Protein AF-A0A9E6RJ28-F1 (afdb_monomer_lite)

Structure (mmCIF, N/CA/C/O backbone):
data_AF-A0A9E6RJ28-F1
#
_entry.id   AF-A0A9E6RJ28-F1
#
loop_
_atom_site.group_PDB
_atom_site.id
_atom_site.type_symbol
_atom_site.label_atom_id
_atom_site.label_alt_id
_atom_site.label_comp_id
_atom_site.label_asym_id
_atom_site.label_entity_id
_atom_site.label_seq_id
_atom_site.pdbx_PDB_ins_code
_atom_site.Cartn_x
_atom_site.Cartn_y
_atom_site.Cartn_z
_atom_site.occupancy
_atom_site.B_iso_or_equiv
_atom_site.auth_seq_id
_atom_site.auth_comp_id
_atom_site.auth_asym_id
_atom_site.auth_atom_id
_atom_site.pdbx_PDB_model_num
ATOM 1 N N . MET A 1 1 ? 22.840 20.491 -5.263 1.00 59.34 1 MET A N 1
ATOM 2 C CA . MET A 1 1 ? 22.440 19.686 -6.442 1.00 59.34 1 MET A CA 1
ATOM 3 C C . MET A 1 1 ? 22.719 20.500 -7.696 1.00 59.34 1 MET A C 1
ATOM 5 O O . MET A 1 1 ? 22.495 21.701 -7.648 1.00 59.34 1 MET A O 1
ATOM 9 N N . SER A 1 2 ? 23.258 19.903 -8.763 1.00 87.44 2 SER A N 1
ATOM 10 C CA . SER A 1 2 ? 23.615 20.642 -9.985 1.00 87.44 2 SER A CA 1
ATOM 11 C C . SER A 1 2 ? 22.392 20.946 -10.858 1.00 87.44 2 SER A C 1
ATOM 13 O O . SER A 1 2 ? 21.382 20.243 -10.808 1.00 87.44 2 SER A O 1
ATOM 15 N N . GLU A 1 3 ? 22.504 21.971 -11.699 1.00 81.00 3 GLU A N 1
ATOM 16 C CA . GLU A 1 3 ? 21.497 22.344 -12.702 1.00 81.00 3 GLU A CA 1
ATOM 17 C C . GLU A 1 3 ? 21.195 21.194 -13.681 1.00 81.00 3 GLU A C 1
ATOM 19 O O . GLU A 1 3 ? 20.043 20.956 -14.052 1.00 81.00 3 GLU A O 1
ATOM 24 N N . ALA A 1 4 ? 22.213 20.388 -13.999 1.00 77.12 4 ALA A N 1
ATOM 25 C CA . ALA A 1 4 ? 22.068 19.165 -14.783 1.00 77.12 4 ALA A CA 1
ATOM 26 C C . ALA A 1 4 ? 21.183 18.113 -14.083 1.00 77.12 4 ALA A C 1
ATOM 28 O O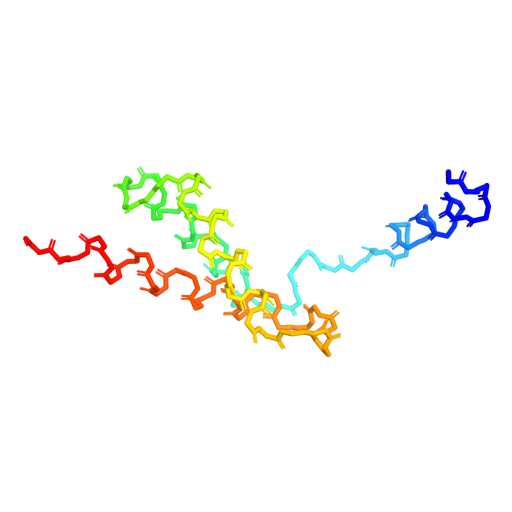 . ALA A 1 4 ? 20.373 17.457 -14.736 1.00 77.12 4 ALA A O 1
ATOM 29 N N . ALA A 1 5 ? 21.284 17.973 -12.755 1.00 74.75 5 ALA A N 1
ATOM 30 C CA . ALA A 1 5 ? 20.459 17.036 -11.989 1.00 74.75 5 ALA A CA 1
ATOM 31 C C . ALA A 1 5 ? 18.989 17.483 -11.912 1.00 74.75 5 ALA A C 1
ATOM 33 O O . ALA A 1 5 ? 18.089 16.656 -12.038 1.00 74.75 5 ALA A O 1
ATOM 34 N N . LEU A 1 6 ? 18.737 18.787 -11.763 1.00 78.00 6 LEU A N 1
ATOM 35 C CA . LEU A 1 6 ? 17.380 19.349 -11.763 1.00 78.00 6 LEU A CA 1
ATOM 36 C C . LEU A 1 6 ? 16.714 19.248 -13.139 1.00 78.00 6 LEU A C 1
ATOM 38 O O . LEU A 1 6 ? 15.529 18.931 -13.227 1.00 78.00 6 LEU A O 1
ATOM 42 N N . THR A 1 7 ? 17.485 19.467 -14.206 1.00 80.00 7 THR A N 1
ATOM 43 C CA . THR A 1 7 ? 17.019 19.283 -15.587 1.00 80.00 7 THR A CA 1
ATOM 44 C C . THR A 1 7 ? 16.651 17.823 -15.834 1.00 80.00 7 THR A C 1
ATOM 46 O O . THR A 1 7 ? 15.545 17.540 -16.280 1.00 80.00 7 THR A O 1
ATOM 49 N N . ARG A 1 8 ? 17.516 16.882 -15.428 1.00 74.56 8 ARG A N 1
ATOM 50 C CA . ARG A 1 8 ? 17.251 15.442 -15.550 1.00 74.56 8 ARG A CA 1
ATOM 51 C C . ARG A 1 8 ? 16.020 15.001 -14.756 1.00 74.56 8 ARG A C 1
ATOM 53 O O . ARG A 1 8 ? 15.226 14.223 -15.269 1.00 74.56 8 ARG A O 1
ATOM 60 N N . PHE A 1 9 ? 15.836 15.515 -13.540 1.00 70.25 9 PHE A N 1
ATOM 61 C CA . PHE A 1 9 ? 14.661 15.214 -12.717 1.00 70.25 9 PHE A CA 1
ATOM 62 C C . PHE A 1 9 ? 13.361 15.726 -13.356 1.00 70.25 9 PHE A C 1
ATOM 64 O O . PHE A 1 9 ? 12.373 14.999 -13.406 1.00 70.25 9 PHE A O 1
ATOM 71 N N . ARG A 1 10 ? 13.368 16.949 -13.904 1.00 74.88 10 ARG A N 1
ATOM 72 C CA . ARG A 1 10 ? 12.210 17.515 -14.617 1.00 74.88 10 ARG A CA 1
ATOM 73 C C . ARG A 1 10 ? 11.849 16.726 -15.872 1.00 74.88 10 ARG A C 1
ATOM 75 O O . ARG A 1 10 ? 10.670 16.467 -16.080 1.00 74.88 10 ARG A O 1
ATOM 82 N N . THR A 1 11 ? 12.836 16.319 -16.668 1.00 71.62 11 THR A N 1
ATOM 83 C CA . THR A 1 11 ? 12.606 15.490 -17.861 1.00 71.62 11 THR A CA 1
ATOM 84 C C . THR A 1 11 ? 11.997 14.137 -17.492 1.00 71.62 11 THR A C 1
ATOM 86 O O . THR A 1 11 ? 11.004 13.745 -18.088 1.00 71.62 11 THR A O 1
ATOM 89 N N . LEU A 1 12 ? 12.500 13.481 -16.439 1.00 67.56 12 LEU A N 1
ATOM 90 C CA . LEU A 1 12 ? 11.973 12.192 -15.972 1.00 67.56 12 LEU A CA 1
ATOM 91 C C . LEU A 1 12 ? 10.498 12.268 -15.532 1.00 67.56 12 LEU A C 1
ATOM 93 O O . LEU A 1 12 ? 9.744 11.314 -15.699 1.00 67.56 12 LEU A O 1
ATOM 97 N N . ILE 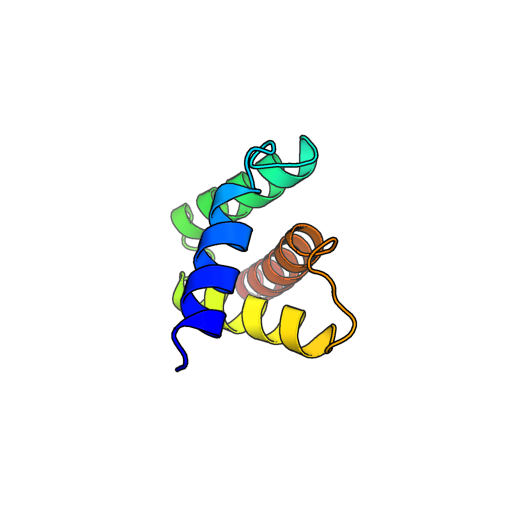A 1 13 ? 10.091 13.399 -14.942 1.00 65.50 13 ILE A N 1
ATOM 98 C CA . ILE A 1 13 ? 8.701 13.644 -14.534 1.00 65.50 13 ILE A CA 1
ATOM 99 C C . ILE A 1 13 ? 7.820 13.958 -15.746 1.00 65.50 13 ILE A C 1
ATOM 101 O O . ILE A 1 13 ? 6.690 13.484 -15.799 1.00 65.50 13 ILE A O 1
ATOM 105 N N . ALA A 1 14 ? 8.325 14.737 -16.706 1.00 65.44 14 ALA A N 1
ATOM 106 C CA . ALA A 1 14 ? 7.583 15.129 -17.902 1.00 65.44 14 ALA A CA 1
ATOM 107 C C . ALA A 1 14 ? 7.355 13.964 -18.883 1.00 65.44 14 ALA A C 1
ATOM 109 O O . ALA A 1 14 ? 6.354 13.950 -19.581 1.00 65.44 14 ALA A O 1
ATOM 110 N N . GLU A 1 15 ? 8.248 12.972 -18.922 1.00 60.19 15 GLU A N 1
ATOM 111 C CA . GLU A 1 15 ? 8.119 11.795 -19.798 1.00 60.19 15 GLU A CA 1
ATOM 112 C C . GLU A 1 15 ? 7.144 10.725 -19.261 1.00 60.19 15 GLU A C 1
ATOM 114 O O . GLU A 1 15 ? 6.845 9.754 -19.955 1.00 60.19 15 GLU A O 1
ATOM 119 N N . ARG A 1 16 ? 6.602 10.888 -18.045 1.00 62.94 16 ARG A N 1
ATOM 120 C CA . ARG A 1 16 ? 5.658 9.946 -17.412 1.00 62.94 16 ARG A CA 1
ATOM 121 C C . ARG A 1 16 ? 4.191 10.129 -17.851 1.00 62.94 16 ARG A C 1
ATOM 123 O O . ARG A 1 16 ? 3.291 9.863 -17.058 1.00 62.94 16 ARG A O 1
ATOM 130 N N . ASP A 1 17 ? 3.930 10.477 -19.112 1.00 62.97 17 ASP A N 1
ATOM 131 C CA . ASP A 1 17 ? 2.580 10.562 -19.722 1.00 62.97 17 ASP A CA 1
ATOM 132 C C . ASP A 1 17 ? 1.915 9.177 -19.956 1.00 62.97 17 ASP A C 1
ATOM 134 O O . ASP A 1 17 ? 1.162 8.954 -20.906 1.00 62.97 17 ASP A O 1
ATOM 138 N N . GLY A 1 18 ? 2.208 8.204 -19.092 1.00 66.69 18 GLY A N 1
ATOM 139 C CA . GLY A 1 18 ? 1.620 6.868 -19.101 1.00 66.69 18 GLY A CA 1
ATOM 140 C C . GLY A 1 18 ? 0.388 6.762 -18.196 1.00 66.69 18 GLY A C 1
ATOM 141 O O . GLY A 1 18 ? 0.139 7.633 -17.357 1.00 66.69 18 GLY A O 1
ATOM 142 N N . PRO A 1 19 ? -0.396 5.678 -18.322 1.00 76.75 19 PRO A N 1
ATOM 143 C CA . PRO A 1 19 ? -1.483 5.416 -17.389 1.00 76.75 19 PRO A CA 1
ATOM 144 C C . PRO A 1 19 ? -0.937 5.291 -15.956 1.00 76.75 19 PRO A C 1
ATOM 146 O O . PRO A 1 19 ? 0.111 4.690 -15.730 1.00 76.75 19 PRO A O 1
ATOM 149 N N . VAL A 1 20 ? -1.668 5.839 -14.978 1.00 81.31 20 VAL A N 1
ATOM 150 C CA . VAL A 1 20 ? -1.299 5.791 -13.543 1.00 81.31 20 VAL A CA 1
ATOM 151 C C . VAL A 1 20 ? -1.138 4.349 -13.039 1.00 81.31 20 VAL A C 1
ATOM 153 O O . VAL A 1 20 ? -0.318 4.089 -12.159 1.00 81.31 20 VAL A O 1
ATOM 156 N N . PHE A 1 21 ? -1.905 3.427 -13.623 1.00 87.88 21 PHE A N 1
ATOM 157 C CA . PHE A 1 21 ? -1.842 1.989 -13.392 1.00 87.88 21 PHE A CA 1
ATOM 158 C C . PHE A 1 21 ? -1.579 1.285 -14.725 1.00 87.88 21 PHE A C 1
ATOM 160 O O . PHE A 1 21 ? -2.327 1.481 -15.685 1.00 87.88 21 PHE A O 1
ATOM 167 N N . ALA A 1 22 ? -0.555 0.440 -14.784 1.00 89.31 22 ALA A N 1
ATOM 168 C CA . ALA A 1 22 ? -0.219 -0.363 -15.953 1.00 89.31 22 ALA A CA 1
ATOM 169 C C . ALA A 1 22 ? -1.215 -1.515 -16.173 1.00 89.31 22 ALA A C 1
ATOM 171 O O . ALA A 1 22 ? -1.363 -2.005 -17.293 1.00 89.31 22 ALA A O 1
ATOM 172 N N . ALA A 1 23 ? -1.930 -1.937 -15.123 1.00 91.88 23 ALA A N 1
ATOM 173 C CA . ALA A 1 23 ? -2.946 -2.981 -15.212 1.00 91.88 23 ALA A CA 1
ATOM 174 C C . ALA A 1 23 ? -4.110 -2.783 -14.218 1.00 91.88 23 ALA A C 1
ATOM 176 O O . ALA A 1 23 ? -3.925 -2.220 -13.138 1.00 91.88 23 ALA A O 1
ATOM 177 N N . PRO A 1 24 ? -5.312 -3.334 -14.495 1.00 95.00 24 PRO A N 1
ATOM 178 C CA . PRO A 1 24 ? -6.476 -3.187 -13.610 1.00 95.00 24 PRO A CA 1
ATOM 179 C C . PRO A 1 24 ? -6.300 -3.752 -12.193 1.00 95.00 24 PRO A C 1
ATOM 181 O O . PRO A 1 24 ? -7.059 -3.416 -11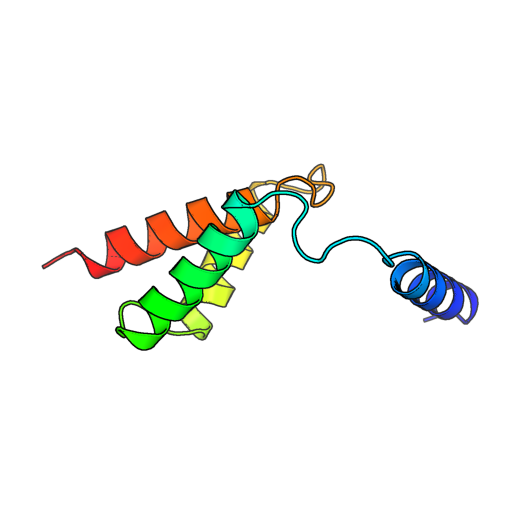.287 1.00 95.00 24 PRO A O 1
ATOM 184 N N . TRP A 1 25 ? -5.363 -4.680 -11.980 1.00 95.94 25 TRP A N 1
ATOM 185 C CA . TRP A 1 25 ? -5.095 -5.220 -10.644 1.00 95.94 25 TRP A CA 1
ATOM 186 C C . TRP A 1 25 ? -4.347 -4.224 -9.750 1.00 95.94 25 TRP A C 1
ATOM 188 O O . TRP A 1 25 ? -4.569 -4.236 -8.546 1.00 95.94 25 TRP A O 1
ATOM 198 N N . GLU A 1 26 ? -3.549 -3.322 -10.321 1.00 95.81 26 GLU A N 1
ATOM 199 C CA . GLU A 1 26 ? -2.810 -2.309 -9.561 1.00 95.81 26 GLU A CA 1
ATOM 200 C C . GLU A 1 26 ? -3.763 -1.277 -8.953 1.00 95.81 26 GLU A C 1
ATOM 202 O O . GLU A 1 26 ? -3.682 -0.970 -7.766 1.00 95.81 26 GLU A O 1
ATOM 207 N N . ALA A 1 27 ? -4.761 -0.839 -9.728 1.00 94.69 27 ALA A N 1
ATOM 208 C CA . ALA A 1 27 ? -5.834 0.020 -9.230 1.00 94.69 27 ALA A CA 1
ATOM 209 C C . ALA A 1 27 ? -6.626 -0.647 -8.091 1.00 94.69 27 ALA A C 1
ATOM 211 O O . ALA A 1 27 ? -7.033 0.013 -7.135 1.00 94.69 27 ALA A O 1
ATOM 212 N N . ARG A 1 28 ? -6.820 -1.971 -8.167 1.00 97.19 28 ARG A N 1
ATOM 213 C CA . ARG A 1 28 ? -7.467 -2.743 -7.097 1.00 97.19 28 ARG A CA 1
ATOM 214 C C . ARG A 1 28 ? -6.594 -2.831 -5.847 1.00 97.19 28 ARG A C 1
ATOM 216 O O . ARG A 1 28 ? -7.123 -2.652 -4.758 1.00 97.19 28 ARG A O 1
ATOM 223 N N . ALA A 1 29 ? -5.287 -3.053 -5.987 1.00 96.81 29 ALA A N 1
ATOM 224 C CA . ALA A 1 29 ? -4.351 -3.034 -4.860 1.00 96.81 29 ALA A CA 1
ATOM 225 C C . ALA A 1 29 ? -4.348 -1.665 -4.159 1.00 96.81 29 ALA A C 1
ATOM 227 O O . ALA A 1 29 ? -4.417 -1.596 -2.934 1.00 96.81 29 ALA A O 1
ATOM 228 N N . PHE A 1 30 ? -4.368 -0.577 -4.937 1.00 96.38 30 PHE A N 1
ATOM 229 C CA . PHE A 1 30 ? -4.496 0.774 -4.399 1.00 96.38 30 PHE A CA 1
ATOM 230 C C . PHE A 1 30 ? -5.799 0.964 -3.612 1.00 96.38 30 PHE A C 1
ATOM 232 O O . PHE A 1 30 ? -5.776 1.408 -2.466 1.00 96.38 30 PHE A O 1
ATOM 239 N N . ALA A 1 31 ? -6.934 0.578 -4.202 1.00 96.88 31 ALA A N 1
ATOM 240 C CA . ALA A 1 31 ? -8.237 0.690 -3.552 1.00 96.88 31 ALA A CA 1
ATOM 241 C C . ALA A 1 31 ? -8.325 -0.132 -2.253 1.00 96.88 31 ALA A C 1
ATOM 243 O O . ALA A 1 31 ? -8.927 0.328 -1.286 1.00 96.88 31 ALA A O 1
ATOM 244 N N . LEU A 1 32 ? -7.697 -1.313 -2.204 1.00 96.69 32 LEU A N 1
ATOM 245 C CA . LEU A 1 32 ? -7.629 -2.133 -0.992 1.00 96.69 32 LEU A CA 1
ATOM 246 C C . LEU A 1 32 ? -6.862 -1.438 0.135 1.00 96.69 32 LEU A C 1
ATOM 248 O O . LEU A 1 32 ? -7.319 -1.476 1.274 1.00 96.69 32 LEU A O 1
ATOM 252 N N . ALA A 1 33 ? -5.745 -0.771 -0.168 1.00 96.56 33 ALA A N 1
ATOM 253 C CA . ALA A 1 33 ? -4.990 -0.029 0.841 1.00 96.56 33 ALA A CA 1
ATOM 254 C C . ALA A 1 33 ? -5.808 1.115 1.451 1.00 96.56 33 ALA A C 1
ATOM 256 O O . ALA A 1 33 ? -5.823 1.278 2.670 1.00 96.56 33 ALA A O 1
ATOM 257 N N . ILE A 1 34 ? -6.537 1.861 0.615 1.00 97.31 34 ILE A N 1
ATOM 258 C CA . ILE A 1 34 ? -7.441 2.921 1.077 1.00 97.31 34 ILE A CA 1
ATOM 259 C C . ILE A 1 34 ? -8.544 2.334 1.962 1.00 97.31 34 ILE A C 1
ATOM 261 O O . ILE A 1 34 ? -8.708 2.771 3.097 1.00 97.31 34 ILE A O 1
ATOM 265 N N . ALA A 1 35 ? -9.251 1.308 1.481 1.00 96.50 35 ALA A N 1
ATOM 266 C CA . ALA A 1 35 ? -10.364 0.708 2.213 1.00 96.50 35 ALA A CA 1
ATOM 267 C C . ALA A 1 35 ? -9.929 0.104 3.560 1.00 96.50 35 ALA A C 1
ATOM 269 O O . ALA A 1 35 ? -10.629 0.250 4.559 1.00 96.50 35 ALA A O 1
ATOM 270 N N . ALA A 1 36 ? -8.766 -0.552 3.612 1.00 95.00 36 ALA A N 1
ATOM 271 C CA . ALA A 1 36 ? -8.224 -1.120 4.844 1.00 95.00 36 ALA A CA 1
ATOM 272 C C . ALA A 1 36 ? -7.837 -0.035 5.863 1.00 95.00 36 ALA A C 1
ATOM 274 O O . ALA A 1 36 ? -8.113 -0.182 7.056 1.00 95.00 36 ALA A O 1
ATOM 275 N N . HIS A 1 37 ? -7.252 1.071 5.397 1.00 95.31 37 HIS A N 1
ATOM 276 C CA . HIS A 1 37 ? -6.957 2.218 6.247 1.00 95.31 37 HIS A CA 1
ATOM 277 C C . HIS A 1 37 ? -8.234 2.883 6.781 1.00 95.31 37 HIS A C 1
ATOM 279 O O . HIS A 1 37 ? -8.337 3.142 7.978 1.00 95.31 37 HIS A O 1
ATOM 285 N N . GLU A 1 38 ? -9.228 3.120 5.919 1.00 96.00 38 GLU A N 1
ATOM 286 C CA . GLU A 1 38 ? -10.523 3.692 6.313 1.00 96.00 38 GLU A CA 1
ATOM 287 C C . GLU A 1 38 ? -11.271 2.802 7.317 1.00 96.00 38 GLU A C 1
ATOM 289 O O . GLU A 1 38 ? -11.956 3.307 8.205 1.00 96.00 38 GLU A O 1
ATOM 294 N N . ALA A 1 39 ? -11.094 1.480 7.224 1.00 95.25 39 ALA A N 1
ATOM 295 C CA . ALA A 1 39 ? -11.605 0.514 8.193 1.00 95.25 39 ALA A CA 1
ATOM 296 C C . ALA A 1 39 ? -10.810 0.473 9.517 1.00 95.25 39 ALA A C 1
ATOM 298 O O . ALA A 1 39 ? -11.193 -0.252 10.434 1.00 95.25 39 ALA A O 1
ATOM 299 N N . GLY A 1 40 ? -9.714 1.230 9.634 1.00 94.19 40 GLY A N 1
ATOM 300 C CA . GLY A 1 40 ? -8.890 1.305 10.840 1.00 94.19 40 GLY A CA 1
ATOM 301 C C . GLY A 1 40 ? -7.973 0.101 11.062 1.00 94.19 40 GLY A C 1
ATOM 302 O O . GLY A 1 40 ? -7.497 -0.083 12.179 1.00 94.19 40 GLY A O 1
ATOM 303 N N . LEU A 1 41 ? -7.713 -0.715 10.032 1.00 95.38 41 LEU A N 1
ATOM 304 C CA . LEU A 1 41 ? -6.850 -1.899 10.156 1.00 95.38 41 LEU A CA 1
ATOM 305 C C . LEU A 1 41 ? -5.368 -1.538 10.342 1.00 95.38 41 LEU A C 1
ATOM 307 O O . LEU A 1 41 ? -4.619 -2.312 10.927 1.00 95.38 41 LEU A O 1
ATOM 311 N N . PHE A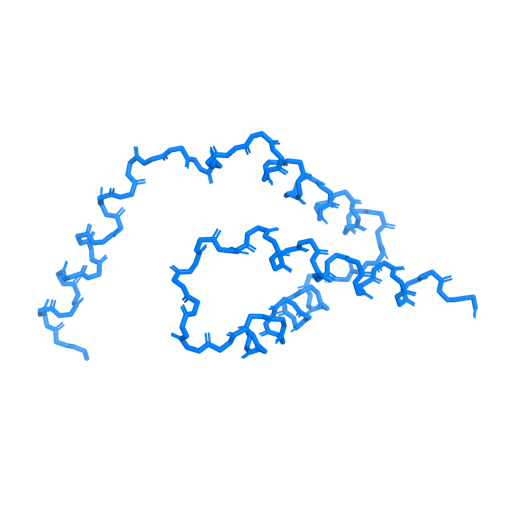 1 42 ? -4.947 -0.370 9.853 1.00 95.69 42 PHE A N 1
ATOM 312 C CA . PHE A 1 42 ? -3.611 0.190 10.061 1.00 95.69 42 PHE A CA 1
ATOM 313 C C . PHE A 1 42 ? -3.621 1.714 9.882 1.00 95.69 42 PHE A C 1
ATOM 315 O O . PHE A 1 42 ? -4.517 2.284 9.246 1.00 95.69 42 PHE A O 1
ATOM 322 N N . THR A 1 43 ? -2.595 2.398 10.392 1.00 96.38 43 THR A N 1
ATOM 323 C CA . THR A 1 43 ? -2.381 3.830 10.131 1.00 96.38 43 THR A CA 1
ATOM 324 C C . THR A 1 43 ? -1.506 4.058 8.896 1.00 96.38 43 THR A C 1
ATOM 326 O O . THR A 1 43 ? -0.736 3.190 8.489 1.00 96.38 43 THR A O 1
ATOM 329 N N . TRP A 1 44 ? -1.545 5.261 8.315 1.00 96.19 44 TRP A N 1
ATOM 330 C CA . TRP A 1 44 ? -0.613 5.618 7.237 1.00 96.19 44 TRP A CA 1
ATOM 331 C C . TRP A 1 44 ? 0.861 5.574 7.661 1.00 96.19 44 TRP A C 1
ATOM 333 O O . TRP A 1 44 ? 1.735 5.384 6.816 1.00 96.19 44 TRP A O 1
ATOM 343 N N . TH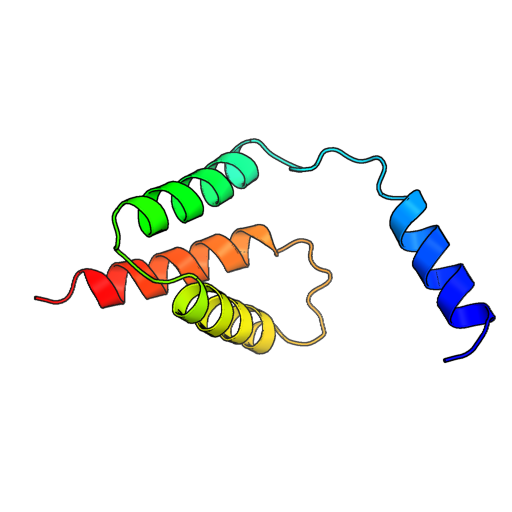R A 1 45 ? 1.147 5.737 8.954 1.00 97.50 45 THR A N 1
ATOM 344 C CA . THR A 1 45 ? 2.502 5.593 9.495 1.00 97.50 45 THR A CA 1
ATOM 345 C C . THR A 1 45 ? 2.957 4.138 9.442 1.00 97.50 45 THR A C 1
ATOM 347 O O . THR A 1 45 ? 4.053 3.881 8.947 1.00 97.50 45 THR A O 1
ATOM 350 N N . ASP A 1 46 ? 2.103 3.200 9.863 1.00 96.69 46 ASP A N 1
ATOM 351 C CA . ASP A 1 46 ? 2.387 1.760 9.769 1.00 96.69 46 ASP A CA 1
ATOM 352 C C . ASP A 1 46 ? 2.564 1.345 8.306 1.00 96.69 46 ASP A C 1
ATOM 354 O O . ASP A 1 46 ? 3.536 0.682 7.953 1.00 96.69 46 ASP A O 1
ATOM 358 N N . TRP A 1 47 ? 1.679 1.835 7.431 1.00 97.38 47 TRP A N 1
ATOM 359 C CA . TRP A 1 47 ? 1.768 1.629 5.988 1.00 97.38 47 TRP A CA 1
ATOM 360 C C . TRP A 1 47 ? 3.122 2.051 5.413 1.00 97.38 47 TRP A C 1
ATOM 362 O O . TRP A 1 47 ? 3.790 1.264 4.740 1.00 97.38 47 TRP A O 1
ATOM 372 N N . ALA A 1 48 ? 3.538 3.293 5.675 1.00 96.94 48 ALA A N 1
ATOM 373 C CA . ALA A 1 48 ? 4.786 3.828 5.148 1.00 96.94 48 ALA A CA 1
ATOM 374 C C . ALA A 1 48 ? 6.007 3.058 5.670 1.00 96.94 48 ALA A C 1
ATOM 376 O O . ALA A 1 48 ? 6.937 2.809 4.902 1.00 96.94 48 ALA A O 1
ATOM 377 N N . ALA A 1 49 ? 5.992 2.658 6.946 1.00 97.69 49 ALA A N 1
ATOM 378 C CA . ALA A 1 49 ? 7.056 1.859 7.542 1.00 97.69 49 ALA A CA 1
ATOM 379 C C . ALA A 1 49 ? 7.153 0.475 6.880 1.00 97.69 49 ALA A C 1
ATOM 381 O O . ALA A 1 49 ? 8.202 0.127 6.340 1.00 97.69 49 ALA A O 1
ATOM 382 N N . THR A 1 50 ? 6.051 -0.279 6.834 1.00 97.88 50 THR A N 1
ATOM 383 C CA . THR A 1 50 ? 6.040 -1.643 6.286 1.00 97.88 50 THR A CA 1
ATOM 384 C C . THR A 1 50 ? 6.339 -1.675 4.790 1.00 97.88 50 THR A C 1
ATOM 386 O O . THR A 1 50 ? 7.117 -2.514 4.339 1.00 97.88 50 THR A O 1
ATOM 389 N N . LEU A 1 51 ? 5.772 -0.759 3.997 1.00 96.81 51 LEU A N 1
ATOM 390 C CA . LEU A 1 51 ? 6.086 -0.682 2.569 1.00 96.81 51 LEU A CA 1
ATOM 391 C C . LEU A 1 51 ? 7.559 -0.315 2.339 1.00 96.81 51 LEU A C 1
ATOM 393 O O . LEU A 1 51 ? 8.195 -0.867 1.442 1.00 96.81 51 LEU A O 1
ATOM 397 N N . GLY A 1 52 ? 8.108 0.587 3.160 1.00 95.44 52 GLY A N 1
ATOM 398 C CA . GLY A 1 52 ? 9.523 0.948 3.122 1.00 95.44 52 GLY A CA 1
ATOM 399 C C . GLY A 1 52 ? 10.439 -0.249 3.372 1.00 95.44 52 GLY A C 1
ATOM 400 O O . GLY A 1 52 ? 11.394 -0.442 2.62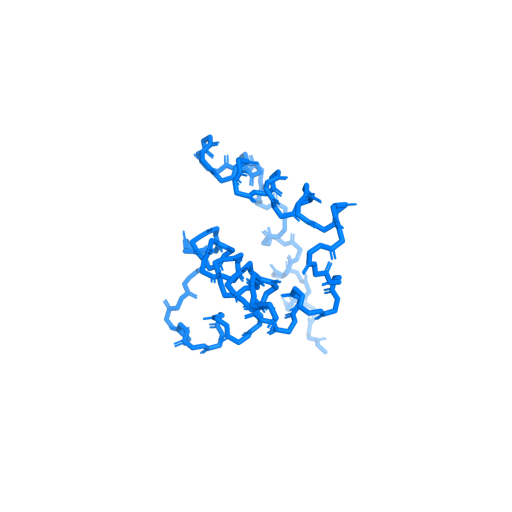4 1.00 95.44 52 GLY A O 1
ATOM 401 N N . GLU A 1 53 ? 10.118 -1.084 4.362 1.00 96.88 53 GLU A N 1
ATOM 402 C CA . GLU A 1 53 ? 10.840 -2.333 4.639 1.00 96.88 53 GLU A CA 1
ATOM 403 C C . GLU A 1 53 ? 10.763 -3.312 3.463 1.00 96.88 53 GLU A C 1
ATOM 405 O O . GLU A 1 53 ? 11.792 -3.811 3.019 1.00 96.88 53 GLU A O 1
ATOM 410 N N . VAL A 1 54 ? 9.571 -3.541 2.899 1.00 96.38 54 VAL A N 1
ATOM 411 C CA . VAL A 1 54 ? 9.393 -4.445 1.746 1.00 96.38 54 VAL A CA 1
ATOM 412 C C . VAL A 1 54 ? 10.226 -3.995 0.542 1.00 96.38 54 VAL A C 1
ATOM 414 O O . VAL A 1 54 ? 10.876 -4.817 -0.103 1.00 96.38 54 VAL A O 1
ATOM 417 N N . ILE A 1 55 ? 10.228 -2.694 0.238 1.00 94.25 55 ILE A N 1
ATOM 418 C CA . ILE A 1 55 ? 11.018 -2.141 -0.871 1.00 94.25 55 ILE A CA 1
ATOM 419 C C . ILE A 1 55 ? 12.519 -2.234 -0.564 1.00 94.25 55 ILE A C 1
ATOM 421 O O . ILE A 1 55 ? 13.307 -2.563 -1.449 1.00 94.25 55 ILE A O 1
ATOM 425 N N . ALA A 1 56 ? 12.932 -1.971 0.680 1.00 92.62 56 ALA A N 1
ATOM 426 C CA . ALA A 1 56 ? 14.328 -2.102 1.086 1.00 92.62 56 ALA A CA 1
ATOM 427 C C . ALA A 1 56 ? 14.828 -3.552 0.957 1.00 92.62 56 ALA A C 1
ATOM 429 O O . ALA A 1 56 ? 15.932 -3.768 0.453 1.00 92.62 56 ALA A O 1
ATOM 430 N N . ASP A 1 57 ? 13.998 -4.529 1.334 1.00 92.88 57 ASP A N 1
ATOM 431 C CA . ASP A 1 57 ? 14.282 -5.963 1.210 1.00 92.88 57 ASP A CA 1
ATOM 432 C C . ASP A 1 57 ? 14.424 -6.407 -0.258 1.00 92.88 57 ASP A C 1
ATOM 434 O O . ASP A 1 57 ? 15.215 -7.302 -0.562 1.00 92.88 57 ASP A O 1
ATOM 438 N N . ALA A 1 58 ? 13.690 -5.777 -1.185 1.00 89.88 58 ALA A N 1
ATOM 439 C CA . ALA A 1 58 ? 13.795 -6.056 -2.621 1.00 89.88 58 ALA A CA 1
ATOM 440 C C . ALA A 1 58 ? 15.158 -5.643 -3.214 1.00 89.88 58 ALA A C 1
ATOM 442 O O . ALA A 1 58 ? 15.615 -6.223 -4.203 1.00 89.88 58 ALA A O 1
ATOM 443 N N . GLY A 1 59 ? 15.834 -4.682 -2.579 1.00 86.50 59 GLY A N 1
ATOM 444 C CA . GLY A 1 59 ? 17.195 -4.276 -2.907 1.00 86.50 59 GLY A CA 1
ATOM 445 C C . GLY A 1 59 ? 17.325 -3.406 -4.164 1.00 86.50 59 GLY A C 1
ATOM 446 O O . GLY A 1 59 ? 16.373 -3.090 -4.870 1.00 86.50 59 GLY A O 1
ATOM 447 N N . ALA A 1 60 ? 18.565 -3.003 -4.456 1.00 80.25 60 ALA A N 1
ATOM 448 C CA . ALA A 1 60 ? 18.874 -1.974 -5.457 1.00 80.25 60 ALA A CA 1
ATOM 449 C C . ALA A 1 60 ? 18.640 -2.381 -6.927 1.00 80.25 60 ALA A C 1
ATOM 451 O O . ALA A 1 60 ? 18.765 -1.538 -7.813 1.00 80.25 60 ALA A O 1
ATOM 452 N N . SER A 1 61 ? 18.347 -3.655 -7.207 1.00 80.12 61 SER A N 1
ATOM 453 C CA . SER A 1 61 ? 18.003 -4.123 -8.556 1.00 80.12 61 SER A CA 1
ATOM 454 C C . SER A 1 61 ? 16.527 -3.939 -8.904 1.00 80.12 61 SER A C 1
ATOM 456 O O . SER A 1 61 ? 16.142 -4.223 -10.036 1.00 80.12 61 SER A O 1
ATOM 458 N N . ASP A 1 62 ? 15.701 -3.496 -7.956 1.00 82.38 62 ASP A N 1
ATOM 459 C CA . ASP A 1 62 ? 14.309 -3.171 -8.230 1.00 82.38 62 ASP A CA 1
ATOM 460 C C . ASP A 1 62 ? 14.203 -1.880 -9.051 1.00 82.38 62 ASP A C 1
ATOM 462 O O . ASP A 1 62 ? 14.558 -0.786 -8.609 1.00 82.38 62 ASP A O 1
ATOM 466 N N . THR A 1 63 ? 13.713 -2.023 -10.278 1.00 78.56 63 THR A N 1
ATOM 467 C CA . THR A 1 63 ? 13.491 -0.933 -11.231 1.00 78.56 63 THR A CA 1
ATOM 468 C C . THR A 1 63 ? 12.182 -0.184 -10.974 1.00 78.56 63 THR A C 1
ATOM 470 O O . THR A 1 63 ? 11.924 0.822 -11.632 1.00 78.56 63 THR A O 1
ATOM 473 N N . GLY A 1 64 ? 11.361 -0.643 -10.022 1.00 77.00 64 GLY A N 1
ATOM 474 C CA . GLY A 1 64 ? 10.032 -0.103 -9.736 1.00 77.00 64 GLY A CA 1
ATOM 475 C C . GLY A 1 64 ? 8.905 -0.820 -10.482 1.00 77.00 64 GLY A C 1
ATOM 476 O O . GLY A 1 64 ? 7.737 -0.597 -10.168 1.00 77.00 64 GLY A O 1
ATOM 477 N N . ASP A 1 65 ? 9.225 -1.743 -11.394 1.00 82.50 65 ASP A N 1
ATOM 478 C CA . ASP A 1 65 ? 8.231 -2.557 -12.114 1.00 82.50 65 ASP A CA 1
ATOM 479 C C . ASP A 1 65 ? 7.416 -3.453 -11.161 1.00 82.50 65 ASP A C 1
ATOM 481 O O . ASP A 1 65 ? 6.308 -3.885 -11.474 1.00 82.50 65 ASP A O 1
ATOM 485 N N . GLN A 1 66 ? 7.948 -3.702 -9.962 1.00 88.00 66 GLN A N 1
ATOM 486 C CA . GLN A 1 66 ? 7.325 -4.518 -8.923 1.00 88.00 66 GLN A CA 1
ATOM 487 C C . GLN A 1 66 ? 6.618 -3.678 -7.851 1.00 88.00 66 GLN A C 1
ATOM 489 O O . GLN A 1 66 ? 6.138 -4.230 -6.863 1.00 88.00 66 GLN A O 1
ATOM 494 N N . TYR A 1 67 ? 6.495 -2.360 -8.039 1.00 91.88 67 TYR A N 1
ATOM 495 C CA . TYR A 1 67 ? 5.995 -1.442 -7.015 1.00 91.88 67 TYR A CA 1
ATOM 496 C C . TYR A 1 67 ? 4.632 -1.850 -6.434 1.00 91.88 67 TYR A C 1
ATOM 498 O O . TYR A 1 67 ? 4.482 -1.964 -5.218 1.00 91.88 67 TYR A O 1
ATOM 506 N N . TYR A 1 68 ? 3.644 -2.162 -7.280 1.00 94.94 68 TYR A N 1
ATOM 507 C CA . TYR A 1 68 ? 2.334 -2.611 -6.794 1.00 94.94 68 TYR A CA 1
ATOM 508 C C . TYR A 1 68 ? 2.336 -4.046 -6.250 1.00 94.94 68 TYR A C 1
ATOM 510 O O . TYR A 1 68 ? 1.422 -4.415 -5.516 1.00 94.94 68 TYR A O 1
ATOM 518 N N . ARG A 1 69 ? 3.357 -4.861 -6.544 1.00 95.44 69 ARG A N 1
ATOM 519 C CA . ARG A 1 69 ? 3.546 -6.138 -5.835 1.00 95.44 69 ARG A CA 1
ATOM 520 C C . ARG A 1 69 ? 4.043 -5.903 -4.416 1.00 95.44 69 ARG A C 1
ATOM 522 O O . ARG A 1 69 ? 3.556 -6.559 -3.505 1.00 95.44 69 ARG A O 1
ATOM 529 N N . HIS A 1 70 ? 4.927 -4.929 -4.214 1.00 96.38 70 HIS A N 1
ATOM 530 C CA . HIS A 1 70 ? 5.360 -4.532 -2.871 1.00 96.38 70 HIS A CA 1
ATOM 531 C C . HIS A 1 70 ? 4.207 -3.983 -2.037 1.00 96.38 70 HIS A C 1
ATOM 533 O O . HIS A 1 70 ? 4.126 -4.281 -0.849 1.00 96.38 70 HIS A O 1
ATOM 539 N N . TRP A 1 71 ? 3.268 -3.265 -2.664 1.00 96.88 71 TRP A N 1
ATOM 540 C CA . TRP A 1 71 ? 2.009 -2.876 -2.019 1.00 96.88 71 TRP A CA 1
ATOM 541 C C . TRP A 1 71 ? 1.224 -4.082 -1.509 1.00 96.88 71 TRP A C 1
ATOM 543 O O . TRP A 1 71 ? 0.764 -4.058 -0.373 1.00 96.88 71 TRP A O 1
ATOM 553 N N . LEU A 1 72 ? 1.074 -5.130 -2.323 1.00 96.81 72 LEU A N 1
ATOM 554 C CA . LEU A 1 72 ? 0.357 -6.339 -1.909 1.00 96.81 72 LEU A CA 1
ATOM 555 C C . LEU A 1 72 ? 1.061 -7.033 -0.738 1.00 96.81 72 LEU A C 1
ATOM 557 O O . LEU A 1 72 ? 0.409 -7.315 0.260 1.00 96.81 72 LEU A O 1
ATOM 561 N N . THR A 1 73 ? 2.384 -7.203 -0.800 1.00 97.25 73 THR A N 1
ATOM 562 C CA . THR A 1 73 ? 3.164 -7.770 0.313 1.00 97.25 73 THR A CA 1
ATOM 563 C C . THR A 1 73 ? 3.009 -6.946 1.597 1.00 97.25 73 THR A C 1
ATOM 565 O O . THR A 1 73 ? 2.878 -7.505 2.684 1.00 97.25 73 THR A O 1
ATOM 568 N N . ALA A 1 74 ? 3.022 -5.613 1.500 1.00 97.56 74 ALA A N 1
ATOM 569 C CA . ALA A 1 74 ? 2.831 -4.738 2.654 1.00 97.56 74 ALA A CA 1
ATOM 570 C C . ALA A 1 74 ? 1.408 -4.842 3.225 1.00 97.56 74 ALA A C 1
ATOM 572 O O . ALA A 1 74 ? 1.249 -4.920 4.443 1.00 97.56 74 ALA A O 1
ATOM 573 N N . LEU A 1 75 ? 0.387 -4.897 2.358 1.00 96.75 75 LEU A N 1
ATOM 574 C CA . LEU A 1 75 ? -1.004 -5.111 2.763 1.00 96.75 75 LEU A CA 1
ATOM 575 C C . LEU A 1 75 ? -1.163 -6.424 3.522 1.00 96.75 75 LEU A C 1
ATOM 577 O O . LEU A 1 75 ? -1.708 -6.401 4.618 1.00 96.75 75 LEU A O 1
ATOM 581 N N . GLU A 1 76 ? -0.645 -7.527 2.979 1.00 96.25 76 GLU A N 1
ATOM 582 C CA . GLU A 1 76 ? -0.692 -8.850 3.612 1.00 96.25 76 GLU A CA 1
ATOM 583 C C . GLU A 1 76 ? -0.072 -8.815 5.016 1.00 96.25 76 GLU A C 1
ATOM 585 O O . GLU A 1 76 ? -0.722 -9.202 5.988 1.00 96.25 76 GLU A O 1
ATOM 590 N N . ARG A 1 77 ? 1.139 -8.250 5.153 1.00 96.69 77 ARG A N 1
ATOM 591 C CA . ARG A 1 77 ? 1.825 -8.113 6.452 1.00 96.69 77 ARG A CA 1
ATOM 592 C C . ARG A 1 77 ? 0.994 -7.327 7.472 1.00 96.69 77 ARG A C 1
ATOM 594 O O . ARG A 1 77 ? 0.903 -7.733 8.629 1.00 96.69 77 ARG A O 1
ATOM 601 N N . LEU A 1 78 ? 0.401 -6.206 7.059 1.00 95.56 78 LEU A N 1
ATOM 602 C CA . LEU A 1 78 ? -0.388 -5.347 7.947 1.00 95.56 78 LEU A CA 1
ATOM 603 C C . LEU A 1 78 ? -1.712 -5.998 8.347 1.00 95.56 78 LEU A C 1
ATOM 605 O O . LEU A 1 78 ? -2.094 -5.939 9.515 1.00 95.56 78 LEU A O 1
ATOM 609 N N . THR A 1 79 ? -2.404 -6.650 7.410 1.00 90.12 79 THR A N 1
ATOM 610 C CA . THR A 1 79 ? -3.674 -7.320 7.709 1.00 90.12 79 THR A CA 1
ATOM 611 C C . THR A 1 79 ? -3.486 -8.565 8.566 1.00 90.12 79 THR A C 1
ATOM 613 O O . THR A 1 79 ? -4.309 -8.811 9.444 1.00 90.12 79 THR A O 1
ATOM 616 N N . ASP A 1 80 ? -2.390 -9.305 8.386 1.00 91.12 80 ASP A N 1
ATOM 617 C CA . ASP A 1 80 ? -2.060 -10.452 9.237 1.00 91.12 80 ASP A CA 1
ATOM 618 C C . ASP A 1 80 ? -1.716 -10.014 10.667 1.00 91.12 80 ASP A C 1
ATOM 620 O O . ASP A 1 80 ? -2.108 -10.668 11.637 1.00 91.12 80 ASP A O 1
ATOM 624 N N . ALA A 1 81 ? -1.020 -8.882 10.818 1.00 81.44 81 ALA A N 1
ATOM 625 C CA . ALA A 1 81 ? -0.723 -8.303 12.125 1.00 81.44 81 ALA A CA 1
ATOM 626 C C . ALA A 1 81 ? -1.991 -7.802 12.841 1.00 81.44 81 ALA A C 1
ATOM 628 O O . ALA A 1 81 ? -2.141 -8.030 14.042 1.00 81.44 81 ALA A O 1
ATOM 629 N N . ALA A 1 82 ? -2.912 -7.167 12.109 1.00 70.38 82 ALA A N 1
ATOM 630 C CA . ALA A 1 82 ? -4.177 -6.655 12.639 1.00 70.38 82 ALA A CA 1
ATOM 631 C C . ALA A 1 82 ? -5.199 -7.760 12.970 1.00 70.38 82 ALA A C 1
ATOM 633 O O . ALA A 1 82 ? -6.034 -7.584 13.853 1.00 70.38 82 ALA A O 1
ATOM 634 N N . ALA A 1 83 ? -5.139 -8.904 12.282 1.00 62.66 83 ALA A N 1
ATOM 635 C CA . ALA A 1 83 ? -6.044 -10.036 12.490 1.00 62.66 83 ALA A CA 1
ATOM 636 C C . ALA A 1 83 ? -5.725 -10.877 13.741 1.00 62.66 83 ALA A C 1
ATOM 638 O O . ALA A 1 83 ? -6.454 -11.827 14.043 1.00 62.66 83 ALA A O 1
ATOM 639 N N . LYS A 1 84 ? -4.642 -10.571 14.466 1.00 43.72 84 LYS A N 1
ATOM 640 C CA . LYS A 1 84 ? -4.263 -11.314 15.669 1.00 43.72 84 LYS A CA 1
ATOM 641 C C . LYS A 1 84 ? -5.147 -10.889 16.862 1.00 43.72 84 LYS A C 1
ATOM 643 O O . LYS A 1 84 ? -5.124 -9.709 17.208 1.00 43.72 84 LYS A O 1
ATOM 648 N N . PRO A 1 85 ? -5.918 -11.814 17.469 1.00 48.94 85 PRO A N 1
ATOM 649 C CA . PRO A 1 85 ? -6.845 -11.518 18.565 1.00 48.94 85 PRO A CA 1
ATOM 650 C C . PRO A 1 85 ? -6.150 -11.206 19.896 1.00 48.94 85 PRO A C 1
ATOM 652 O O . PRO A 1 85 ? -5.002 -11.674 20.100 1.00 48.94 85 PRO A O 1
#

Sequence (85 aa):
MSEAALTRFRTLIAERDGPVFAAPWEARAFALAIAAHEAGLFTWTDWAATLGEVIADAGASDTGDQYYRHWLTALERLTDAAAKP

Foldseek 3Di:
DDPVVVVVVVVVVVVPPDDPDPDPVLVVLVVLVVVCVVVVLDDVVLLVVLLVVLVVVVPDPDPCPCSSVSSVVSSVVSNVVSPDD

Secondary structure (DSSP, 8-state):
--HHHHHHHHHHHHT--S-S-SSHHHHHHHHHHHHHHHTTSS-HHHHHHHHHHHHHHH-TT--STTHHHHHHHHHHHHHHHHT--

pLDDT: mean 86.56, std 12.89, range [43.72, 97.88]

Radius of gyration: 15.85 Å; chains: 1; bounding box: 35×34×38 Å